Protein AF-A0A1C5WQT3-F1 (afdb_monomer_l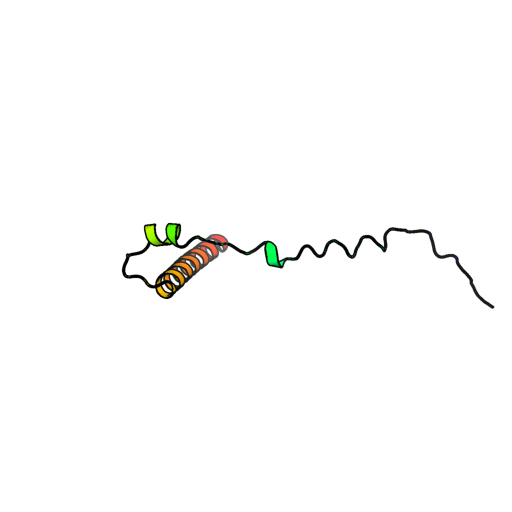ite)

Structure (mmCIF, N/CA/C/O backbone):
data_AF-A0A1C5WQT3-F1
#
_entry.id   AF-A0A1C5WQT3-F1
#
loop_
_atom_site.group_PDB
_atom_site.id
_atom_site.type_symbol
_atom_site.label_atom_id
_atom_site.label_alt_id
_atom_site.label_comp_id
_atom_site.label_asym_id
_atom_site.label_entity_id
_atom_site.label_seq_id
_atom_site.pdbx_PDB_ins_code
_atom_site.Cartn_x
_atom_site.Cartn_y
_atom_site.Cartn_z
_atom_site.occupancy
_atom_site.B_iso_or_equiv
_atom_site.auth_seq_id
_atom_site.auth_comp_id
_atom_site.auth_asym_id
_atom_site.auth_atom_id
_atom_site.pdbx_PDB_model_num
ATOM 1 N N . MET A 1 1 ? 65.283 -16.526 -26.214 1.00 38.34 1 MET A N 1
ATOM 2 C CA . MET A 1 1 ?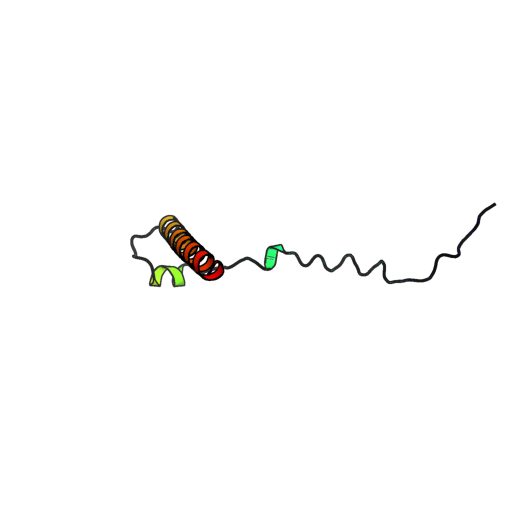 64.288 -15.640 -26.844 1.00 38.34 1 MET A CA 1
ATOM 3 C C . MET A 1 1 ? 63.015 -16.432 -27.056 1.00 38.34 1 MET A C 1
ATOM 5 O O . MET A 1 1 ? 63.077 -17.470 -27.691 1.00 38.34 1 MET A O 1
ATOM 9 N N . LEU A 1 2 ? 61.944 -15.929 -26.438 1.00 38.59 2 LEU A N 1
ATOM 10 C CA . LEU A 1 2 ? 60.520 -16.230 -26.595 1.00 38.59 2 LEU A CA 1
ATOM 11 C C . LEU A 1 2 ? 60.097 -17.709 -26.607 1.00 38.59 2 LEU A C 1
ATOM 13 O O . LEU A 1 2 ? 59.989 -18.343 -27.651 1.00 38.59 2 LEU A O 1
ATOM 17 N N . ASN A 1 3 ? 59.697 -18.172 -25.418 1.00 40.50 3 ASN A N 1
ATOM 18 C CA . ASN A 1 3 ? 58.561 -19.079 -25.276 1.00 40.50 3 ASN A CA 1
ATOM 19 C C . ASN A 1 3 ? 57.356 -18.432 -25.969 1.00 40.50 3 ASN A C 1
ATOM 21 O O . ASN A 1 3 ? 56.715 -17.540 -25.409 1.00 40.50 3 ASN A O 1
ATOM 25 N N . LEU A 1 4 ? 57.108 -18.833 -27.211 1.00 48.00 4 LEU A N 1
ATOM 26 C CA . LEU A 1 4 ? 55.994 -18.367 -28.014 1.00 48.00 4 LEU A CA 1
ATOM 27 C C . LEU A 1 4 ? 54.996 -19.518 -28.146 1.00 48.00 4 LEU A C 1
ATOM 29 O O . LEU A 1 4 ? 55.233 -20.480 -28.865 1.00 48.00 4 LEU A O 1
ATOM 33 N N . PHE A 1 5 ? 53.881 -19.355 -27.434 1.00 46.72 5 PHE A N 1
ATOM 34 C CA . PHE A 1 5 ? 52.575 -19.913 -27.777 1.00 46.72 5 PHE A CA 1
ATOM 35 C C . PHE A 1 5 ? 52.414 -21.444 -27.717 1.00 46.72 5 PHE A C 1
ATOM 37 O O . PHE A 1 5 ? 52.074 -22.092 -28.697 1.00 46.72 5 PHE A O 1
ATOM 44 N N . CYS A 1 6 ? 52.481 -21.996 -26.503 1.00 48.66 6 CYS A N 1
ATOM 45 C CA . CYS A 1 6 ? 51.392 -22.878 -26.073 1.00 48.66 6 CYS A CA 1
ATOM 46 C C . CYS A 1 6 ? 50.439 -22.030 -25.229 1.00 48.66 6 CYS A C 1
ATOM 48 O O . CYS A 1 6 ? 50.729 -21.736 -24.067 1.00 48.66 6 CYS A O 1
ATOM 50 N N . LYS A 1 7 ? 49.338 -21.573 -25.823 1.00 44.69 7 LYS A N 1
ATOM 51 C CA . LYS A 1 7 ? 48.156 -21.196 -25.054 1.00 44.69 7 LYS A CA 1
ATOM 52 C C . LYS A 1 7 ? 46.940 -21.575 -25.878 1.00 44.69 7 LYS A C 1
ATOM 54 O O . LYS A 1 7 ? 46.680 -20.988 -26.924 1.00 44.69 7 LYS A O 1
ATOM 59 N N . ASP A 1 8 ? 46.343 -22.650 -25.406 1.00 39.88 8 ASP A N 1
ATOM 60 C CA . ASP A 1 8 ? 45.194 -23.366 -25.903 1.00 39.88 8 ASP A CA 1
ATOM 61 C C . ASP A 1 8 ? 44.086 -22.487 -26.483 1.00 39.88 8 ASP A C 1
ATOM 63 O O . ASP A 1 8 ? 43.696 -21.445 -25.956 1.00 39.88 8 ASP A O 1
ATOM 67 N N . GLU A 1 9 ? 43.584 -23.009 -27.591 1.00 50.53 9 GLU A N 1
ATOM 68 C CA . GLU A 1 9 ? 42.204 -22.971 -28.032 1.00 50.53 9 GLU A CA 1
ATOM 69 C C . GLU A 1 9 ? 41.214 -23.041 -26.855 1.00 50.53 9 GLU A C 1
ATOM 71 O O . GLU A 1 9 ? 41.056 -24.069 -26.205 1.00 50.53 9 GLU A O 1
ATOM 76 N N . SER A 1 10 ? 40.501 -21.943 -26.612 1.00 47.62 10 SER A N 1
ATOM 77 C CA . SER A 1 10 ? 39.190 -21.990 -25.964 1.00 47.62 10 SER A CA 1
ATOM 78 C C . SER A 1 10 ? 38.369 -20.769 -26.402 1.00 47.62 10 SER A C 1
ATOM 80 O O . SER A 1 10 ? 38.651 -19.656 -25.946 1.00 47.62 10 SER A O 1
ATOM 82 N N . PRO A 1 11 ? 37.359 -20.927 -27.278 1.00 44.69 11 PRO A N 1
ATOM 83 C CA . PRO A 1 11 ? 36.408 -19.867 -27.622 1.00 44.69 11 PRO A CA 1
ATOM 84 C C . PRO A 1 11 ? 35.391 -19.563 -26.501 1.00 44.69 11 PRO A C 1
ATOM 86 O O . PRO A 1 11 ? 34.422 -18.847 -26.732 1.00 44.69 11 PRO A O 1
ATOM 89 N N . ASP A 1 12 ? 35.610 -20.050 -25.278 1.00 47.19 12 ASP A N 1
ATOM 90 C CA . ASP A 1 12 ? 34.677 -19.897 -2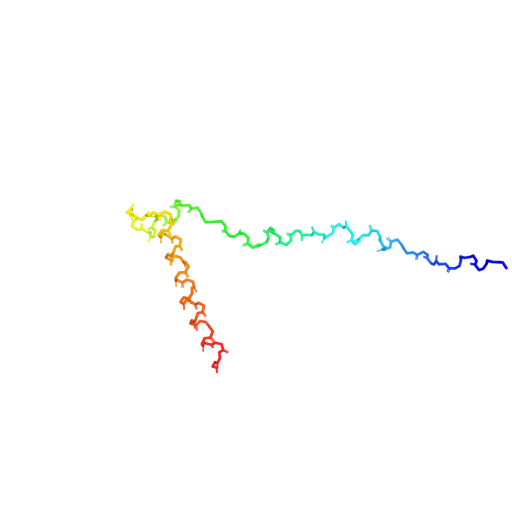4.154 1.00 47.19 12 ASP A CA 1
ATOM 91 C C . ASP A 1 12 ? 34.841 -18.596 -23.347 1.00 47.19 12 ASP A C 1
ATOM 93 O O . ASP A 1 12 ? 34.061 -18.334 -22.439 1.00 47.19 12 ASP A O 1
ATOM 97 N N . ALA A 1 13 ? 35.798 -17.725 -23.687 1.00 49.28 13 ALA A N 1
ATOM 98 C CA . ALA A 1 13 ? 35.965 -16.430 -23.006 1.00 49.28 13 ALA A CA 1
ATOM 99 C C . ALA A 1 13 ? 35.173 -15.270 -23.649 1.00 49.28 13 ALA A C 1
ATOM 101 O O . ALA A 1 13 ? 35.206 -14.147 -23.149 1.00 49.28 13 ALA A O 1
ATOM 102 N N . MET A 1 14 ? 34.459 -15.510 -24.759 1.00 43.69 14 MET A N 1
ATOM 103 C CA . MET A 1 14 ? 33.644 -14.490 -25.447 1.00 43.69 14 MET A CA 1
ATOM 104 C C . MET A 1 14 ? 32.130 -14.731 -25.339 1.00 43.69 14 MET A C 1
ATOM 106 O O . MET A 1 14 ? 31.363 -14.165 -26.114 1.00 43.69 14 MET A O 1
ATOM 110 N N . CYS A 1 15 ? 31.676 -15.532 -24.370 1.00 46.47 15 CYS A N 1
ATOM 111 C CA . CYS A 1 15 ? 30.248 -15.694 -24.067 1.00 46.47 15 CYS A CA 1
ATOM 112 C C . CYS A 1 15 ? 29.903 -15.420 -22.592 1.00 46.47 15 CYS A C 1
ATOM 114 O O . CYS A 1 15 ? 28.884 -15.881 -22.094 1.00 46.47 15 CYS A O 1
ATOM 116 N N . GLU A 1 16 ? 30.727 -14.647 -21.879 1.00 47.94 16 GLU A N 1
ATOM 117 C CA . GLU A 1 16 ? 30.421 -14.242 -20.495 1.00 47.94 16 GLU A CA 1
ATOM 118 C C . GLU A 1 16 ? 29.890 -12.794 -20.397 1.00 47.94 16 GLU A C 1
ATOM 120 O O . GLU A 1 16 ? 29.326 -12.397 -19.383 1.00 47.94 16 GLU A O 1
ATOM 125 N N . VAL A 1 17 ? 29.959 -12.013 -21.486 1.00 51.12 17 VAL A N 1
ATOM 126 C CA . VAL A 1 17 ? 29.560 -10.585 -21.538 1.00 51.12 17 VAL A CA 1
ATOM 127 C C . VAL A 1 17 ? 28.229 -10.375 -22.287 1.00 51.12 17 VAL A C 1
ATOM 129 O O . VAL A 1 17 ? 28.028 -9.378 -22.968 1.00 51.12 17 VAL A O 1
ATOM 132 N N . MET A 1 18 ? 27.291 -11.324 -22.206 1.00 56.56 18 MET A N 1
ATOM 133 C CA . MET A 1 18 ? 25.907 -11.122 -22.688 1.00 56.56 18 MET A CA 1
ATOM 134 C C . MET A 1 18 ? 24.832 -11.716 -21.766 1.00 56.56 18 MET A C 1
ATOM 136 O O . MET A 1 18 ? 23.707 -11.938 -22.195 1.00 56.56 18 MET A O 1
ATOM 140 N N . ASN A 1 19 ? 25.142 -11.923 -20.484 1.00 50.72 19 ASN A N 1
ATOM 141 C CA . ASN A 1 19 ? 24.143 -12.268 -19.467 1.00 50.72 19 ASN A CA 1
ATOM 142 C C . ASN A 1 19 ? 24.218 -11.341 -18.247 1.00 50.72 19 ASN A C 1
ATOM 144 O O . ASN A 1 19 ? 23.947 -11.754 -17.121 1.00 50.72 19 ASN A O 1
ATOM 148 N N . GLU A 1 20 ? 24.479 -10.047 -18.465 1.00 54.09 20 GLU A N 1
ATOM 149 C CA . GLU A 1 20 ? 23.903 -9.027 -17.583 1.00 54.09 20 GLU A CA 1
ATOM 150 C C . GLU A 1 20 ? 22.388 -8.990 -17.831 1.00 54.09 20 GLU A C 1
ATOM 152 O O . GLU A 1 20 ? 21.833 -8.059 -18.415 1.00 54.09 20 GLU A O 1
ATOM 157 N N . ILE A 1 21 ? 21.695 -10.048 -17.399 1.00 55.75 21 ILE A N 1
ATOM 158 C CA . ILE A 1 21 ? 20.275 -9.957 -17.099 1.00 55.75 21 ILE A CA 1
ATOM 159 C C . ILE A 1 21 ? 20.208 -8.893 -16.014 1.00 55.75 21 ILE A C 1
ATOM 161 O O . ILE A 1 21 ? 20.614 -9.123 -14.873 1.00 55.75 21 ILE A O 1
ATOM 165 N N . LYS A 1 22 ? 19.786 -7.692 -16.411 1.00 55.81 22 LYS A N 1
ATOM 166 C CA . LYS A 1 22 ? 19.537 -6.563 -15.525 1.00 55.81 22 LYS A CA 1
ATOM 167 C C . LYS A 1 22 ? 18.661 -7.073 -14.385 1.00 55.81 22 LYS A C 1
ATOM 169 O O . LYS A 1 22 ? 17.459 -7.245 -14.555 1.00 55.81 22 LYS A O 1
ATOM 174 N N . LYS A 1 23 ? 19.265 -7.311 -13.217 1.00 51.59 23 LYS A N 1
ATOM 175 C CA . LYS A 1 23 ? 18.543 -7.634 -11.973 1.00 51.59 23 LYS A CA 1
ATOM 176 C C . LYS A 1 23 ? 17.434 -6.620 -11.668 1.00 51.59 23 LYS A C 1
ATOM 178 O O . LYS A 1 23 ? 16.506 -6.943 -10.944 1.00 51.59 23 LYS A O 1
ATOM 183 N N . ASP A 1 24 ? 17.534 -5.431 -12.256 1.00 53.47 24 ASP A N 1
ATOM 184 C CA . ASP A 1 24 ? 16.581 -4.332 -12.161 1.00 53.47 24 ASP A CA 1
ATOM 185 C C . ASP A 1 24 ? 15.155 -4.699 -12.620 1.00 53.47 24 ASP A C 1
ATOM 187 O O . ASP A 1 24 ? 14.188 -4.235 -12.031 1.00 53.47 24 ASP A O 1
ATOM 191 N N . GLU A 1 25 ? 14.978 -5.581 -13.614 1.00 52.59 25 GLU A N 1
ATOM 192 C CA . GLU A 1 25 ? 13.633 -5.889 -14.144 1.00 52.59 25 GLU A CA 1
ATOM 193 C C . GLU A 1 25 ? 12.838 -6.916 -13.317 1.00 52.59 25 GLU A C 1
ATOM 195 O O . GLU A 1 25 ? 11.630 -7.051 -13.516 1.00 52.59 25 GLU A O 1
ATOM 200 N N . LEU A 1 26 ? 13.467 -7.637 -12.382 1.00 55.72 26 LEU A N 1
ATOM 201 C CA . LEU A 1 26 ? 12.838 -8.801 -11.739 1.00 55.72 26 LEU A CA 1
ATOM 202 C C . LEU A 1 26 ? 12.008 -8.479 -10.485 1.00 55.72 26 LEU A C 1
ATOM 204 O O . LEU A 1 26 ? 11.128 -9.266 -10.142 1.00 55.72 26 LEU A O 1
ATOM 208 N N . ASP A 1 27 ? 12.208 -7.322 -9.848 1.00 66.69 27 ASP A N 1
ATOM 209 C CA . ASP A 1 27 ? 11.567 -7.004 -8.557 1.00 66.69 27 ASP A CA 1
ATOM 210 C C . ASP A 1 27 ? 10.488 -5.902 -8.635 1.00 66.69 27 ASP A C 1
ATOM 212 O O . ASP A 1 27 ? 9.925 -5.480 -7.619 1.00 66.69 27 ASP A O 1
ATOM 216 N N . HIS A 1 28 ? 10.144 -5.428 -9.836 1.00 74.75 28 HIS A N 1
ATOM 217 C CA . HIS A 1 28 ? 9.159 -4.358 -10.007 1.00 74.75 28 HIS A CA 1
ATOM 218 C C . HIS A 1 28 ? 7.719 -4.887 -9.997 1.00 74.75 28 HIS A C 1
ATOM 220 O O . HIS A 1 28 ? 7.155 -5.280 -11.019 1.00 74.75 28 HIS A O 1
ATOM 226 N N . VAL A 1 29 ? 7.062 -4.805 -8.840 1.00 78.06 29 VAL A N 1
ATOM 227 C CA . VAL A 1 29 ? 5.618 -5.054 -8.731 1.00 78.06 29 VAL A CA 1
ATOM 228 C C . VAL A 1 29 ? 4.843 -3.769 -9.031 1.00 78.06 29 VAL A C 1
ATOM 230 O O . VAL A 1 29 ? 4.781 -2.852 -8.213 1.00 78.06 29 VAL A O 1
ATOM 233 N N . THR A 1 30 ? 4.202 -3.708 -10.201 1.00 85.12 30 THR A N 1
ATOM 234 C CA . THR A 1 30 ? 3.317 -2.591 -10.572 1.00 85.12 30 THR A CA 1
ATOM 235 C C . THR A 1 30 ? 1.863 -2.931 -10.263 1.00 85.12 30 THR A C 1
ATOM 237 O O . THR A 1 30 ? 1.290 -3.852 -10.843 1.00 85.12 30 THR A O 1
ATOM 240 N N . ILE A 1 31 ? 1.230 -2.150 -9.387 1.00 86.81 31 ILE A N 1
ATOM 241 C CA . ILE A 1 31 ? -0.195 -2.288 -9.063 1.00 86.81 31 ILE A CA 1
ATOM 242 C C . ILE A 1 31 ? -0.949 -1.085 -9.624 1.00 86.81 31 ILE A C 1
ATOM 244 O O . ILE A 1 31 ? -0.659 0.064 -9.287 1.00 86.81 31 ILE A O 1
ATOM 248 N N . LYS A 1 32 ? -1.950 -1.337 -10.474 1.00 89.12 32 LYS A N 1
ATOM 249 C CA . LYS A 1 32 ? -2.766 -0.264 -11.052 1.00 89.12 32 LYS A CA 1
ATOM 250 C C . LYS A 1 32 ? -3.629 0.409 -9.983 1.00 89.12 32 LYS A C 1
ATOM 252 O O . LYS A 1 32 ? -4.306 -0.255 -9.197 1.00 89.12 32 LYS A O 1
ATOM 257 N N . ASN A 1 33 ? -3.697 1.739 -10.027 1.00 85.88 33 ASN A N 1
ATOM 258 C CA . ASN A 1 33 ? -4.498 2.533 -9.090 1.00 85.88 33 ASN A CA 1
ATOM 259 C C . ASN A 1 33 ? -5.994 2.158 -9.117 1.00 85.88 33 ASN A C 1
ATOM 261 O O . AS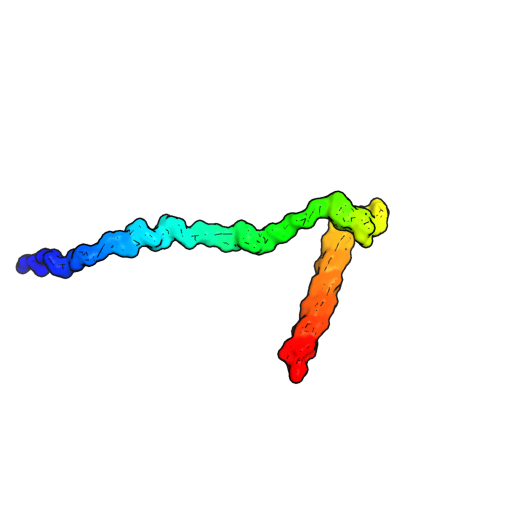N A 1 33 ? -6.652 2.163 -8.083 1.00 85.88 33 ASN A O 1
ATOM 265 N N . GLU A 1 34 ? -6.533 1.772 -10.277 1.00 89.00 34 GLU A N 1
ATOM 266 C CA . GLU A 1 34 ? -7.924 1.305 -10.410 1.00 89.00 34 GLU A CA 1
ATOM 267 C C . GLU A 1 34 ? -8.240 0.081 -9.537 1.00 89.00 34 GLU A C 1
ATOM 269 O O . GLU A 1 34 ? -9.360 -0.057 -9.045 1.00 89.00 34 GLU A O 1
ATOM 274 N N . VAL A 1 35 ? -7.248 -0.788 -9.318 1.00 90.12 35 VAL A N 1
ATOM 275 C CA . VAL A 1 35 ? -7.368 -1.967 -8.459 1.00 90.12 35 VAL A CA 1
ATOM 276 C C . VAL A 1 35 ? -7.325 -1.532 -7.001 1.00 90.12 35 VAL A C 1
ATOM 278 O O . VAL A 1 35 ? -8.207 -1.905 -6.232 1.00 90.12 35 VAL A O 1
ATOM 281 N N . LEU A 1 36 ? -6.363 -0.677 -6.633 1.00 89.31 36 LEU A N 1
ATOM 282 C CA . LEU A 1 36 ? -6.220 -0.170 -5.264 1.00 89.31 36 LEU A CA 1
ATOM 283 C C . LEU A 1 36 ? -7.479 0.568 -4.793 1.00 89.31 36 LEU A C 1
ATOM 285 O O . LEU A 1 36 ? -7.976 0.301 -3.702 1.00 89.31 36 LEU A O 1
ATOM 289 N N . ARG A 1 37 ? -8.071 1.423 -5.632 1.00 88.75 37 ARG A N 1
ATOM 290 C CA . ARG A 1 37 ? -9.269 2.209 -5.279 1.00 88.75 37 ARG A CA 1
ATOM 291 C C . ARG A 1 37 ? -10.499 1.373 -4.907 1.00 88.75 37 ARG A C 1
ATOM 293 O O . ARG A 1 37 ? -11.423 1.928 -4.325 1.00 88.75 37 ARG A O 1
ATOM 300 N N . LYS A 1 38 ? -10.534 0.071 -5.220 1.00 93.12 38 LYS A N 1
ATOM 301 C CA . LYS A 1 38 ? -11.607 -0.840 -4.778 1.00 93.12 38 LYS A CA 1
ATOM 302 C C . LYS A 1 38 ? -11.497 -1.211 -3.297 1.00 93.12 38 LYS A C 1
ATOM 304 O O . LYS A 1 38 ? -12.506 -1.539 -2.686 1.00 93.12 38 LYS A O 1
ATOM 309 N N . TYR A 1 39 ? -10.290 -1.152 -2.737 1.00 92.19 39 TYR A N 1
ATOM 310 C CA . TYR A 1 39 ? -9.987 -1.543 -1.357 1.00 92.19 39 TYR A CA 1
ATOM 311 C C . TYR A 1 39 ? -9.814 -0.345 -0.417 1.00 92.19 39 TYR A C 1
ATOM 313 O O . TYR A 1 39 ? -9.832 -0.517 0.800 1.00 92.19 39 TYR A O 1
ATOM 321 N N . PHE A 1 40 ? -9.662 0.865 -0.964 1.00 91.44 40 PHE A N 1
ATOM 322 C CA . PHE A 1 40 ? -9.472 2.091 -0.191 1.00 91.44 40 PHE A CA 1
ATOM 323 C C . PHE A 1 40 ? -10.701 3.011 -0.227 1.00 91.44 40 PHE A C 1
ATOM 325 O O . PHE A 1 40 ? -11.406 3.072 -1.238 1.00 91.44 40 PHE A O 1
ATOM 332 N N . PRO A 1 41 ? -10.952 3.789 0.843 1.00 93.06 41 PRO A N 1
ATOM 333 C CA . PRO A 1 41 ? -11.966 4.838 0.830 1.00 93.06 41 PRO A CA 1
ATOM 334 C C . PRO A 1 41 ? -11.712 5.869 -0.278 1.00 93.06 41 PRO A C 1
ATOM 336 O O . PRO A 1 41 ? -10.571 6.237 -0.551 1.00 93.06 41 PRO A O 1
ATOM 339 N N . LYS A 1 42 ? -12.781 6.424 -0.867 1.00 87.69 42 LYS A N 1
ATOM 340 C CA . LYS A 1 42 ? -12.671 7.445 -1.932 1.00 87.69 42 LYS A CA 1
ATOM 341 C C . LYS A 1 42 ? -11.964 8.734 -1.490 1.00 87.69 42 LYS A C 1
ATOM 343 O O . LYS A 1 42 ? -11.508 9.485 -2.345 1.00 87.69 42 LYS A O 1
ATOM 348 N N . SER A 1 43 ? -11.892 8.987 -0.184 1.00 90.50 43 SER A N 1
ATOM 349 C CA . SER A 1 43 ? -11.207 10.133 0.421 1.00 90.50 43 SER A CA 1
ATOM 350 C C . SER A 1 43 ? -9.689 9.965 0.526 1.00 90.50 43 SER A C 1
ATOM 352 O O . SER A 1 43 ? -9.006 10.929 0.863 1.00 90.50 43 SER A O 1
ATOM 354 N N . TYR A 1 44 ? -9.148 8.769 0.270 1.00 91.56 44 TYR A N 1
ATOM 355 C CA . TYR A 1 44 ? -7.720 8.514 0.432 1.00 91.56 44 TYR A CA 1
ATOM 356 C C . TYR A 1 44 ? -6.907 9.071 -0.735 1.00 91.56 44 TYR A C 1
ATOM 358 O O . TYR A 1 44 ? -7.178 8.817 -1.910 1.00 91.56 44 TYR A O 1
ATOM 366 N N . THR A 1 45 ? -5.853 9.798 -0.383 1.00 92.19 45 THR 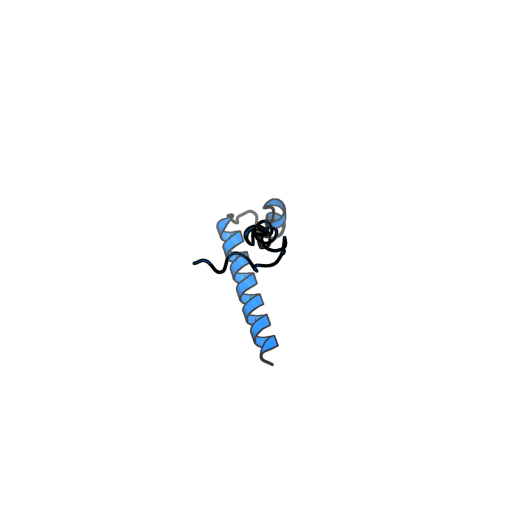A N 1
ATOM 367 C CA . THR A 1 45 ? -4.816 10.240 -1.316 1.00 92.19 45 THR A CA 1
ATOM 368 C C . THR A 1 45 ? -3.885 9.077 -1.686 1.00 92.19 45 THR A C 1
ATOM 370 O O . THR A 1 45 ? -3.748 8.128 -0.907 1.00 92.19 45 THR A O 1
ATOM 373 N N . PRO A 1 46 ? -3.179 9.144 -2.832 1.00 89.94 46 PRO A N 1
ATOM 374 C CA . PRO A 1 46 ? -2.187 8.134 -3.210 1.00 89.94 46 PRO A CA 1
ATOM 375 C C . PRO A 1 46 ? -1.158 7.843 -2.113 1.00 89.94 46 PRO A C 1
ATOM 377 O O . PRO A 1 46 ? -0.856 6.683 -1.844 1.00 89.94 46 PRO A O 1
ATOM 380 N N . LYS A 1 47 ? -0.703 8.886 -1.406 1.00 91.38 47 LYS A N 1
ATOM 381 C CA . LYS A 1 47 ? 0.228 8.754 -0.281 1.00 91.38 47 LYS A CA 1
ATOM 382 C C . LYS A 1 47 ? -0.366 7.945 0.876 1.00 91.38 47 LYS A C 1
ATOM 384 O O . LYS A 1 47 ? 0.275 7.028 1.368 1.00 91.38 47 LYS A O 1
ATOM 389 N N . GLN A 1 48 ? -1.611 8.222 1.266 1.00 92.69 48 GLN A N 1
ATOM 390 C CA . GLN A 1 48 ? -2.282 7.470 2.334 1.00 92.69 48 GLN A CA 1
ATOM 391 C C . GLN A 1 48 ? -2.500 5.998 1.964 1.00 92.69 48 GLN A C 1
ATOM 393 O O . GLN A 1 48 ? -2.395 5.124 2.828 1.00 92.69 48 GLN A O 1
ATOM 398 N N . MET A 1 49 ? -2.785 5.708 0.690 1.00 92.75 49 MET A N 1
ATOM 399 C CA . MET A 1 49 ? -2.870 4.329 0.203 1.00 92.75 49 MET A CA 1
ATOM 400 C C . MET A 1 49 ? -1.512 3.630 0.327 1.00 92.75 49 MET A C 1
ATOM 402 O O . MET A 1 49 ? -1.445 2.545 0.900 1.00 92.75 49 MET A O 1
ATOM 406 N N . GLN A 1 50 ? -0.432 4.279 -0.119 1.00 91.62 50 GLN A N 1
ATOM 407 C CA . GLN A 1 50 ? 0.932 3.759 0.007 1.00 91.62 50 GLN A CA 1
ATOM 408 C C . GLN A 1 50 ? 1.310 3.498 1.471 1.00 91.62 50 GLN A C 1
ATOM 410 O O . GLN A 1 50 ? 1.702 2.382 1.802 1.00 91.62 50 GLN A O 1
ATOM 415 N N . ASP A 1 51 ? 1.121 4.477 2.358 1.00 95.31 51 ASP A N 1
ATOM 416 C CA . ASP A 1 51 ? 1.421 4.344 3.790 1.00 95.31 51 ASP A CA 1
ATOM 417 C C . ASP A 1 51 ? 0.664 3.166 4.420 1.00 95.31 51 ASP A C 1
ATOM 419 O O . ASP A 1 51 ? 1.201 2.427 5.246 1.00 95.31 51 ASP A O 1
ATOM 423 N N . THR A 1 52 ? -0.590 2.958 4.013 1.00 95.06 52 THR A N 1
ATOM 424 C CA . THR A 1 52 ? -1.400 1.841 4.507 1.00 95.06 52 THR A CA 1
ATOM 425 C C . THR A 1 52 ? -0.875 0.497 4.005 1.00 95.06 52 THR A C 1
ATOM 427 O O . THR A 1 52 ? -0.776 -0.441 4.795 1.00 95.06 52 THR A O 1
ATOM 430 N N . ILE A 1 53 ? -0.504 0.395 2.723 1.00 94.00 53 ILE A N 1
ATOM 431 C CA . ILE A 1 53 ? 0.082 -0.825 2.142 1.00 94.00 53 ILE A CA 1
ATOM 432 C C . ILE A 1 53 ? 1.374 -1.188 2.879 1.00 94.00 53 ILE A C 1
ATOM 434 O O . ILE A 1 53 ? 1.521 -2.330 3.308 1.00 94.00 53 ILE A O 1
ATOM 438 N N . ILE A 1 54 ? 2.271 -0.221 3.096 1.00 95.19 54 ILE A N 1
ATOM 439 C CA . ILE A 1 54 ? 3.530 -0.452 3.817 1.00 95.19 54 ILE A CA 1
ATOM 440 C C . ILE A 1 54 ? 3.261 -0.968 5.234 1.00 95.19 54 ILE A C 1
ATOM 442 O O . ILE A 1 54 ? 3.788 -2.013 5.607 1.00 95.19 54 ILE A O 1
ATOM 446 N N . ARG A 1 55 ? 2.360 -0.331 5.994 1.00 95.88 55 ARG A N 1
ATOM 447 C CA . ARG A 1 55 ? 2.013 -0.782 7.357 1.00 95.88 55 ARG A CA 1
ATOM 448 C C . ARG A 1 55 ? 1.452 -2.206 7.398 1.00 95.88 55 ARG A C 1
ATOM 450 O O . ARG A 1 55 ? 1.732 -2.955 8.336 1.00 95.88 55 ARG A O 1
ATOM 457 N N . LEU A 1 56 ? 0.642 -2.587 6.408 1.00 95.19 56 LEU A N 1
ATOM 458 C CA . LEU A 1 56 ? 0.105 -3.948 6.301 1.00 95.19 56 LEU A CA 1
ATOM 459 C C . LEU A 1 56 ? 1.223 -4.966 6.049 1.00 95.19 56 LEU A C 1
ATOM 461 O O . LEU A 1 56 ? 1.254 -6.008 6.709 1.00 95.19 56 LEU A O 1
ATOM 465 N N . LEU A 1 57 ? 2.155 -4.645 5.150 1.00 93.94 57 LEU A N 1
ATOM 466 C CA . LEU A 1 57 ? 3.307 -5.491 4.840 1.00 93.94 57 LEU A CA 1
ATOM 467 C C . LEU A 1 57 ? 4.254 -5.625 6.035 1.00 93.94 57 LEU A C 1
ATOM 469 O O . LEU A 1 57 ? 4.666 -6.737 6.352 1.00 93.94 57 LEU A O 1
ATOM 473 N N . GLU A 1 58 ? 4.530 -4.543 6.763 1.00 94.38 58 GLU A N 1
ATOM 474 C CA . GLU A 1 58 ? 5.344 -4.588 7.984 1.00 94.38 58 GLU A CA 1
ATOM 475 C C . GLU A 1 58 ? 4.724 -5.499 9.047 1.00 94.38 58 GLU A C 1
ATOM 477 O O . GLU A 1 58 ? 5.414 -6.311 9.668 1.00 94.38 58 GLU A O 1
ATOM 482 N N . LYS A 1 59 ? 3.406 -5.396 9.258 1.00 94.19 59 LYS A N 1
ATOM 483 C CA . LYS A 1 59 ? 2.690 -6.251 10.213 1.00 94.19 59 LYS A CA 1
ATOM 484 C C . LYS A 1 59 ? 2.747 -7.720 9.795 1.00 94.19 59 LYS A C 1
ATOM 486 O O . LYS A 1 59 ? 2.973 -8.581 10.647 1.00 94.19 59 LYS A O 1
ATOM 491 N N . TRP A 1 60 ? 2.554 -8.000 8.508 1.00 93.62 60 TRP A N 1
ATOM 492 C CA . TRP A 1 60 ? 2.656 -9.349 7.956 1.00 93.62 60 TRP A CA 1
ATOM 493 C C . TRP A 1 60 ? 4.070 -9.917 8.113 1.00 93.62 60 TRP A C 1
ATOM 495 O O . TRP A 1 60 ? 4.225 -11.013 8.650 1.00 93.62 60 TRP A O 1
ATOM 505 N N . GLN A 1 61 ? 5.099 -9.145 7.755 1.00 91.94 61 GLN A N 1
ATOM 506 C CA . GLN A 1 61 ? 6.500 -9.546 7.877 1.00 91.94 61 GLN A CA 1
ATOM 507 C C . GLN A 1 61 ? 6.863 -9.864 9.331 1.00 91.94 61 GLN A C 1
ATOM 509 O O . GLN A 1 61 ? 7.434 -10.916 9.608 1.00 91.94 61 GLN A O 1
ATOM 514 N N . ARG A 1 62 ? 6.470 -8.998 10.276 1.00 90.38 62 ARG A N 1
ATOM 515 C CA . ARG A 1 62 ? 6.683 -9.231 11.714 1.00 90.38 62 ARG A CA 1
ATOM 516 C C . ARG A 1 62 ? 5.971 -10.484 12.217 1.00 90.38 62 ARG A C 1
ATOM 518 O O . ARG A 1 62 ? 6.464 -11.111 13.145 1.00 90.38 62 ARG A O 1
ATOM 525 N N . SER A 1 63 ? 4.811 -10.835 11.659 1.00 87.88 63 SER A N 1
ATOM 526 C CA . SER A 1 63 ? 4.136 -12.089 12.016 1.00 87.88 63 SER A CA 1
ATOM 527 C C . SER A 1 63 ? 4.888 -13.295 11.479 1.00 87.88 63 SER A C 1
ATOM 529 O O . SER A 1 63 ? 5.197 -14.195 12.247 1.00 87.88 63 SER A O 1
ATOM 531 N N . LYS A 1 64 ? 5.265 -13.257 10.199 1.00 88.31 64 LYS A N 1
ATOM 532 C CA . LYS A 1 64 ? 5.987 -14.343 9.535 1.00 88.31 64 LYS A CA 1
ATOM 533 C C . LYS A 1 64 ? 7.324 -14.658 10.209 1.00 88.31 64 LYS A C 1
ATOM 535 O O . LYS A 1 64 ? 7.682 -15.822 10.321 1.00 88.31 64 LYS A O 1
ATOM 540 N N . GLN A 1 65 ? 8.042 -13.635 10.676 1.00 81.38 65 GLN A N 1
ATOM 541 C CA . GLN A 1 65 ? 9.312 -13.820 11.381 1.00 81.38 65 GLN A CA 1
ATOM 542 C C . GLN A 1 65 ? 9.128 -14.580 12.703 1.00 81.38 65 GLN A C 1
ATOM 544 O O . GLN A 1 65 ? 9.844 -15.542 12.952 1.00 81.38 65 GLN A O 1
ATOM 549 N N . ARG A 1 66 ? 8.095 -14.238 13.487 1.00 73.94 66 ARG A N 1
ATOM 550 C CA . ARG A 1 66 ? 7.775 -14.952 14.736 1.00 73.94 66 ARG A CA 1
ATOM 551 C C . ARG A 1 66 ? 7.388 -16.414 14.522 1.00 73.94 66 ARG A C 1
ATOM 553 O O . ARG A 1 66 ? 7.627 -17.225 15.408 1.00 73.94 66 ARG A O 1
ATOM 560 N N . ASP A 1 67 ? 6.766 -16.729 13.388 1.00 72.38 67 ASP A N 1
ATOM 561 C CA . ASP A 1 67 ? 6.377 -18.100 13.048 1.00 72.38 67 ASP A CA 1
ATOM 562 C C . ASP A 1 67 ? 7.565 -18.933 12.531 1.00 72.38 67 ASP A C 1
ATOM 564 O O . ASP A 1 67 ? 7.521 -20.152 12.621 1.00 72.38 67 ASP A O 1
ATOM 568 N N . MET A 1 68 ? 8.629 -18.300 12.017 1.00 67.00 68 MET A N 1
ATOM 569 C CA . MET A 1 68 ? 9.868 -18.978 11.595 1.00 67.00 68 MET A CA 1
ATOM 570 C C . MET A 1 68 ? 10.859 -19.231 12.741 1.00 67.00 68 MET A C 1
ATOM 572 O O . MET A 1 68 ? 11.768 -20.039 12.583 1.00 67.00 68 MET A O 1
ATOM 576 N N . GLU A 1 69 ? 10.711 -18.538 13.873 1.00 59.09 69 GLU A N 1
ATOM 5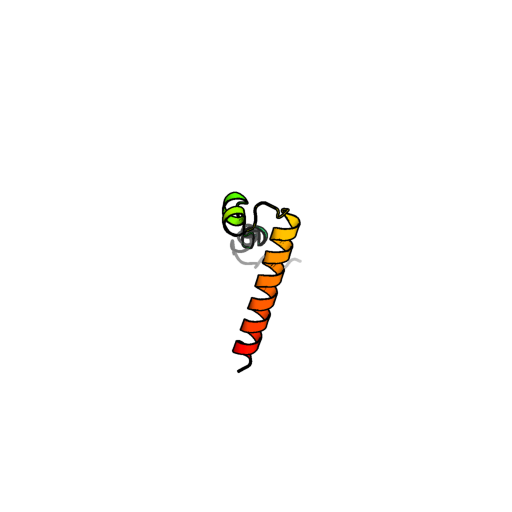77 C CA . GLU A 1 69 ? 11.553 -18.707 15.070 1.00 59.09 69 GLU A CA 1
ATOM 578 C C . GLU A 1 69 ? 10.995 -19.737 16.078 1.00 59.09 69 GLU A C 1
ATOM 580 O O . GLU A 1 69 ? 11.578 -19.917 17.148 1.00 59.09 69 GLU A O 1
ATOM 585 N N . ARG A 1 70 ? 9.874 -20.403 15.766 1.00 50.50 70 ARG A N 1
ATOM 586 C CA . ARG A 1 70 ? 9.260 -21.473 16.575 1.00 50.50 70 ARG A CA 1
ATOM 587 C C . ARG A 1 70 ? 9.439 -22.836 15.928 1.00 50.50 70 ARG A C 1
ATOM 589 O O . ARG A 1 70 ? 9.659 -23.794 16.699 1.00 50.50 70 ARG A O 1
#

Foldseek 3Di:
DDPPDPDDDDPVVPPPPPPPPPPVVPPDDDDDVVVLPVVDDPPDDPVNSVVVVVVVVVVVVVVVVVVVVD

Radius of gyration: 26.09 Å; chains: 1; bounding box: 77×34×45 Å

Secondary structure (DSSP, 8-state):
----------GGGGSSTT----GGGSS-----HHHHTTTS-TT--HHHHHHHHHHHHHHHHHHHHHHH--

Sequence (70 aa):
MLNLFCKDESPDAMCEVMNEIKKDELDHVTIKNEVLRKYFPKSYTPKQMQDTIIRLLEKWQRSKQRDMER

pLDDT: mean 72.62, std 20.49, range [38.34, 95.88]